Protein AF-A0A643FEX2-F1 (afdb_monomer_lite)

Organism: Ideonella dechloratans (NCBI:txid36863)

Foldseek 3Di:
DDPPDDPPDCPDADPQKDKAKFFFQDWDWDQDPVGIKIWTWGFGDAPDDPGGTDIDIEIEPDDFDDDGGDIGIFMWGKDWDKDKDWDADPPPRDIDIDIDIDIYTYGD

pLDDT: mean 89.22, std 15.1, range [36.19, 97.94]

Sequence (108 aa):
MSVQGQEP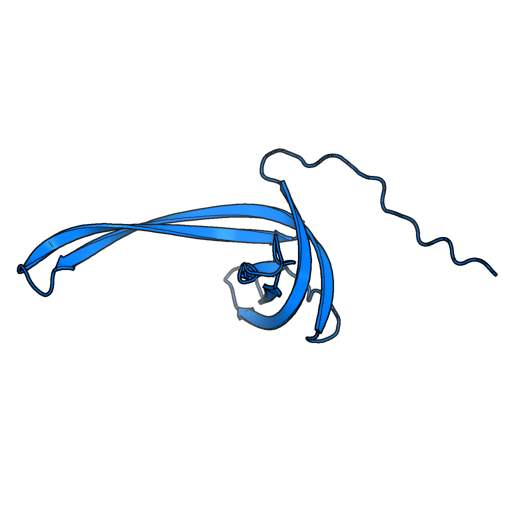AQAGLKLGQVLISGRLAGVRSISTRQGRKWLHKVQLPAPDEFTSPSVVEVRGDEKLGQQVGDVIRCKAQLGGYGRSFNFTDKETGERLRGEQITMTLDVI

Secondary structure (DSSP, 8-state):
-----------PPPTTEEEEEEEEEEEEEEEETTEEEEEEEEEPPPSSSSSPPPEEEEEESS--SSSTT-EEEEEEEEEEEEEEEEEE-TTT--EEEEEEEEEEEEE-

Structure (mmCIF, N/CA/C/O backbone):
data_AF-A0A643FEX2-F1
#
_entry.id   AF-A0A643FEX2-F1
#
loop_
_atom_site.group_PDB
_atom_site.id
_atom_site.type_symbol
_atom_site.label_atom_id
_atom_site.label_alt_id
_atom_site.label_comp_id
_atom_site.label_asym_id
_atom_site.label_entity_id
_atom_site.label_seq_id
_atom_site.pdbx_PDB_ins_code
_atom_site.Cartn_x
_atom_site.Cartn_y
_atom_site.Cartn_z
_atom_site.occupancy
_atom_site.B_iso_or_equiv
_atom_site.auth_seq_id
_atom_site.auth_comp_id
_atom_site.auth_asym_id
_atom_site.auth_atom_id
_atom_site.pdbx_PDB_model_num
ATOM 1 N N . MET A 1 1 ? 5.068 -25.527 -28.116 1.00 40.72 1 MET A N 1
ATOM 2 C CA . MET A 1 1 ? 6.077 -24.681 -27.446 1.00 40.72 1 MET A CA 1
ATOM 3 C C . MET A 1 1 ? 5.427 -24.098 -26.205 1.00 40.72 1 MET A C 1
ATOM 5 O O . MET A 1 1 ? 4.642 -23.169 -26.320 1.00 40.72 1 MET A O 1
ATOM 9 N N . SER A 1 2 ? 5.644 -24.732 -25.055 1.00 36.19 2 SER A N 1
ATOM 10 C CA . SER A 1 2 ? 4.981 -24.389 -23.794 1.00 36.19 2 SER A CA 1
ATOM 11 C C . SER A 1 2 ? 5.877 -23.436 -23.013 1.00 36.19 2 SER A C 1
ATOM 13 O O . SER A 1 2 ? 6.937 -23.837 -22.541 1.00 36.19 2 SER A O 1
ATOM 15 N N . VAL A 1 3 ? 5.479 -22.170 -22.911 1.00 44.69 3 VAL A N 1
ATOM 16 C CA . VAL A 1 3 ? 6.146 -21.192 -22.045 1.00 44.69 3 VAL A CA 1
ATOM 17 C C . VAL A 1 3 ? 5.785 -21.502 -20.594 1.00 44.69 3 VAL A C 1
ATOM 19 O O . VAL A 1 3 ? 4.698 -21.184 -20.120 1.00 44.69 3 VAL A O 1
ATOM 22 N N . GLN A 1 4 ? 6.698 -22.183 -19.905 1.00 36.47 4 GLN A N 1
ATOM 23 C CA . GLN A 1 4 ? 6.676 -22.342 -18.456 1.00 36.47 4 GLN A CA 1
ATOM 24 C C . GLN A 1 4 ? 6.986 -20.979 -17.826 1.00 36.47 4 GLN A C 1
ATOM 26 O O . GLN A 1 4 ? 8.144 -20.579 -17.723 1.00 36.47 4 GLN A O 1
ATOM 31 N N . GLY A 1 5 ? 5.944 -20.241 -17.443 1.00 45.59 5 GLY A N 1
ATOM 32 C CA . GLY A 1 5 ? 6.092 -19.108 -16.539 1.00 45.59 5 GLY A CA 1
ATOM 33 C C . GLY A 1 5 ? 6.499 -19.646 -15.174 1.00 45.59 5 GLY 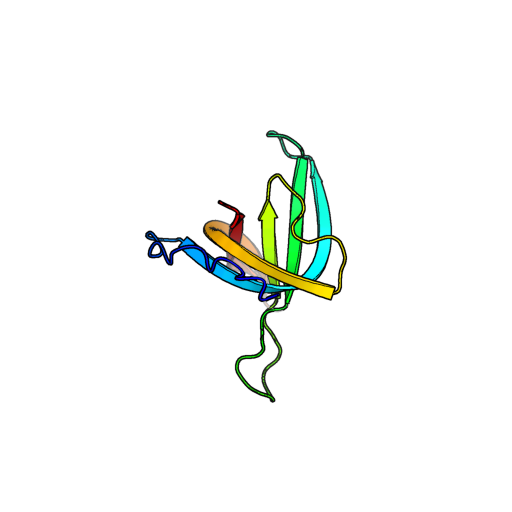A C 1
ATOM 34 O O . GLY A 1 5 ? 5.713 -20.335 -14.531 1.00 45.59 5 GLY A O 1
ATOM 35 N N . GLN A 1 6 ? 7.737 -19.384 -14.760 1.00 37.62 6 GLN A N 1
ATOM 36 C CA . GLN A 1 6 ? 8.207 -19.689 -13.414 1.00 37.62 6 GLN A CA 1
ATOM 37 C C . GLN A 1 6 ? 7.298 -18.986 -12.398 1.00 37.62 6 GLN A C 1
ATOM 39 O O . GLN A 1 6 ? 7.345 -17.765 -12.256 1.00 37.62 6 GLN A O 1
ATOM 44 N N . GLU A 1 7 ? 6.477 -19.749 -11.676 1.00 44.53 7 GLU A N 1
ATOM 45 C CA . GLU A 1 7 ? 5.918 -19.280 -10.413 1.00 44.53 7 GLU A CA 1
ATOM 46 C C . GLU A 1 7 ? 7.094 -19.050 -9.456 1.00 44.53 7 GLU A C 1
ATOM 48 O O . GLU A 1 7 ? 7.843 -19.993 -9.179 1.00 44.53 7 GLU A O 1
ATOM 53 N N . PRO A 1 8 ? 7.325 -17.817 -8.968 1.00 47.66 8 PRO A N 1
ATOM 54 C CA . PRO A 1 8 ? 8.384 -17.595 -8.004 1.00 47.66 8 PRO A CA 1
ATOM 55 C C . PRO A 1 8 ? 8.063 -18.424 -6.761 1.00 47.66 8 PRO A C 1
ATOM 57 O O . PRO A 1 8 ? 6.963 -18.328 -6.211 1.00 47.66 8 PRO A O 1
ATOM 60 N N . ALA A 1 9 ? 9.031 -19.248 -6.347 1.00 48.25 9 ALA A N 1
ATOM 61 C CA . ALA A 1 9 ? 8.964 -20.065 -5.146 1.00 48.25 9 ALA A CA 1
ATOM 62 C C . ALA A 1 9 ? 8.365 -19.244 -4.000 1.00 48.25 9 ALA A C 1
ATOM 64 O O . ALA A 1 9 ? 8.820 -18.134 -3.708 1.00 48.25 9 ALA A O 1
ATOM 65 N N . GLN A 1 10 ? 7.309 -19.779 -3.390 1.00 56.56 10 GLN A N 1
ATOM 66 C CA . GLN A 1 10 ? 6.497 -19.105 -2.386 1.00 56.56 10 GLN A CA 1
ATOM 67 C C . GLN A 1 10 ? 7.280 -19.014 -1.067 1.00 56.56 10 GLN A C 1
ATOM 69 O O . GLN A 1 10 ? 6.976 -19.678 -0.083 1.00 56.56 10 GLN A O 1
ATOM 74 N N . ALA A 1 11 ? 8.342 -18.205 -1.048 1.00 64.94 11 ALA A N 1
ATOM 75 C CA . ALA A 1 11 ? 9.033 -17.835 0.171 1.00 64.94 11 ALA A CA 1
ATOM 76 C C . ALA A 1 11 ? 7.995 -17.175 1.078 1.00 64.94 11 ALA A C 1
ATOM 78 O O . ALA A 1 11 ? 7.440 -16.122 0.720 1.00 64.94 11 ALA A O 1
ATOM 79 N N . GLY A 1 12 ? 7.714 -17.837 2.205 1.00 82.38 12 GLY A N 1
ATOM 80 C CA . GLY A 1 12 ? 6.720 -17.411 3.181 1.00 82.38 12 GLY A CA 1
ATOM 81 C C . GLY A 1 12 ? 6.855 -15.926 3.517 1.00 82.38 12 GLY A C 1
ATOM 82 O O . GLY A 1 12 ? 7.942 -15.342 3.450 1.00 82.38 12 GLY A O 1
ATOM 83 N N . LEU A 1 13 ? 5.729 -15.289 3.823 1.00 90.19 13 LEU A N 1
ATOM 84 C CA . LEU A 1 13 ? 5.726 -13.892 4.246 1.00 90.19 13 LEU A CA 1
ATOM 85 C C . LEU A 1 13 ? 6.445 -13.779 5.594 1.00 90.19 13 LEU A C 1
ATOM 87 O O . LEU A 1 13 ? 6.146 -14.528 6.524 1.00 90.19 13 LEU A O 1
ATOM 91 N N . LYS A 1 14 ? 7.399 -12.848 5.703 1.00 93.94 14 LYS A N 1
ATOM 92 C CA . LYS A 1 14 ? 7.957 -12.474 7.009 1.00 93.94 14 LYS A CA 1
ATOM 93 C C . LYS A 1 14 ? 6.944 -11.617 7.772 1.00 93.94 14 LYS A C 1
ATOM 95 O O . LYS A 1 14 ? 5.990 -11.099 7.191 1.00 93.94 14 LYS A O 1
ATOM 100 N N . LEU A 1 15 ? 7.165 -11.440 9.073 1.00 93.94 15 LEU A N 1
ATOM 101 C CA . LEU A 1 15 ? 6.320 -10.582 9.905 1.00 93.94 15 LEU A CA 1
ATOM 102 C C . LEU A 1 15 ? 6.197 -9.175 9.305 1.00 93.94 15 LEU A C 1
ATOM 104 O O . LEU A 1 15 ? 7.186 -8.565 8.901 1.00 93.94 15 LEU A O 1
ATOM 108 N N . GLY A 1 16 ? 4.961 -8.682 9.233 1.00 94.44 16 GLY A N 1
ATOM 109 C CA . GLY A 1 16 ? 4.643 -7.387 8.636 1.00 94.44 16 GLY A CA 1
ATOM 110 C C . GLY A 1 16 ? 4.751 -7.338 7.108 1.00 94.44 16 GLY A C 1
ATOM 111 O O . GLY A 1 16 ? 4.534 -6.274 6.544 1.00 94.44 16 GLY A O 1
ATOM 112 N N . GLN A 1 17 ? 5.058 -8.437 6.415 1.00 96.19 17 GLN A N 1
ATOM 113 C CA . GLN A 1 17 ? 4.998 -8.476 4.953 1.00 96.19 17 GLN A CA 1
ATOM 114 C C . GLN A 1 17 ? 3.605 -8.864 4.473 1.00 96.19 17 GLN A C 1
ATOM 116 O O . GLN A 1 17 ? 2.938 -9.718 5.054 1.00 96.19 17 GLN A O 1
ATOM 121 N N . VAL A 1 18 ? 3.199 -8.271 3.357 1.00 95.38 18 VAL A N 1
ATOM 122 C CA . VAL A 1 18 ? 1.936 -8.555 2.683 1.00 95.38 18 VAL A CA 1
ATOM 123 C C . VAL A 1 18 ? 2.183 -8.862 1.213 1.00 95.38 18 VAL A C 1
ATOM 125 O O . VAL A 1 18 ? 3.142 -8.380 0.607 1.00 95.38 18 VAL A O 1
ATOM 128 N N . LEU A 1 19 ? 1.307 -9.676 0.632 1.00 95.38 19 LEU A N 1
ATOM 129 C CA . LEU A 1 19 ? 1.245 -9.891 -0.806 1.00 95.38 19 LEU A CA 1
ATOM 130 C C . LEU A 1 19 ? 0.033 -9.139 -1.346 1.00 95.38 19 LEU A C 1
ATOM 132 O O . LEU A 1 19 ? -1.092 -9.396 -0.925 1.00 95.38 19 LEU A O 1
ATOM 136 N N . ILE A 1 20 ? 0.271 -8.230 -2.283 1.00 94.81 20 ILE A N 1
ATOM 137 C CA . ILE A 1 20 ? -0.772 -7.438 -2.925 1.00 94.81 20 ILE A CA 1
ATOM 138 C C . ILE A 1 20 ? -0.907 -7.898 -4.368 1.00 94.81 20 ILE A C 1
ATOM 140 O O . ILE A 1 20 ? 0.091 -8.076 -5.066 1.00 94.81 20 ILE A O 1
ATOM 144 N N . SER A 1 21 ? -2.147 -8.075 -4.812 1.00 96.00 21 SER A N 1
ATOM 145 C CA . SER A 1 21 ? -2.488 -8.288 -6.213 1.00 96.00 21 SER A CA 1
ATOM 146 C C . SER A 1 21 ? -3.705 -7.442 -6.544 1.00 96.00 21 SER A C 1
ATOM 148 O O . SER A 1 21 ? -4.701 -7.498 -5.826 1.00 96.00 21 SER A O 1
ATOM 150 N N . GLY A 1 22 ? -3.638 -6.652 -7.608 1.00 97.00 22 GLY A N 1
ATOM 151 C CA . GLY A 1 22 ? -4.731 -5.756 -7.962 1.00 97.00 22 GLY A CA 1
ATOM 152 C C . GLY A 1 22 ? -4.496 -5.003 -9.259 1.00 97.00 22 GLY A C 1
ATOM 153 O O . GLY A 1 22 ? -3.424 -5.078 -9.860 1.00 97.00 22 GLY A O 1
ATOM 154 N N . ARG A 1 23 ? -5.523 -4.276 -9.694 1.00 97.94 23 ARG A N 1
ATOM 155 C CA . ARG A 1 23 ? -5.475 -3.455 -10.902 1.00 97.94 23 ARG A CA 1
ATOM 156 C C . ARG A 1 23 ? -4.894 -2.085 -10.578 1.00 97.94 23 ARG A C 1
ATOM 158 O O . ARG A 1 23 ? -5.347 -1.405 -9.657 1.00 97.94 23 ARG A O 1
ATOM 165 N N . LEU A 1 24 ? -3.922 -1.653 -11.368 1.00 97.69 24 LEU A N 1
ATOM 166 C CA . LEU A 1 24 ? -3.328 -0.333 -11.258 1.00 97.69 24 LEU A CA 1
ATOM 167 C C . LEU A 1 24 ? -4.325 0.731 -11.733 1.00 97.69 24 LEU A C 1
ATOM 169 O O . LEU A 1 24 ? -4.654 0.795 -12.912 1.00 97.69 24 LEU A O 1
ATOM 173 N N . ALA A 1 25 ? -4.814 1.564 -10.820 1.00 97.44 25 ALA A N 1
ATOM 174 C CA . ALA A 1 25 ? -5.788 2.622 -11.091 1.00 97.44 25 ALA A CA 1
ATOM 175 C C . ALA A 1 25 ? -5.131 3.991 -11.337 1.00 97.44 25 ALA A C 1
ATOM 177 O O . ALA A 1 25 ? -5.752 4.893 -11.891 1.00 97.44 25 ALA A O 1
ATOM 178 N N . GLY A 1 26 ? -3.878 4.169 -10.917 1.00 97.19 26 GLY A N 1
ATOM 179 C CA . GLY A 1 26 ? -3.145 5.410 -11.130 1.00 97.19 26 GLY A CA 1
ATOM 180 C C . GLY A 1 26 ? -1.703 5.313 -10.664 1.00 97.19 26 GLY A C 1
ATOM 181 O O . GLY A 1 26 ? -1.380 4.545 -9.760 1.00 97.19 26 GLY A O 1
ATOM 182 N N . VAL A 1 27 ? -0.841 6.118 -11.277 1.00 97.06 27 VAL A N 1
ATOM 183 C CA . VAL A 1 27 ? 0.572 6.219 -10.913 1.00 97.06 27 VAL A CA 1
ATOM 184 C C . VAL A 1 27 ? 0.957 7.682 -10.843 1.00 97.06 27 VAL A C 1
ATOM 186 O O . VAL A 1 27 ? 0.695 8.442 -11.773 1.00 97.06 27 VAL A O 1
ATOM 189 N N . ARG A 1 28 ? 1.627 8.068 -9.761 1.00 96.31 28 ARG A N 1
ATOM 190 C CA . ARG A 1 28 ? 2.279 9.373 -9.640 1.00 96.31 28 ARG A CA 1
ATOM 191 C C . ARG A 1 28 ? 3.657 9.207 -9.027 1.00 96.31 28 ARG A C 1
ATOM 193 O O . ARG A 1 28 ? 3.930 8.207 -8.374 1.00 96.31 28 ARG A O 1
ATOM 200 N N . SER A 1 29 ? 4.516 10.201 -9.196 1.00 95.50 29 SER A N 1
ATOM 201 C CA . SER A 1 29 ? 5.795 10.240 -8.494 1.00 95.50 29 SER A CA 1
ATOM 202 C C . SER A 1 29 ? 5.880 11.444 -7.580 1.00 95.50 29 SER A C 1
ATOM 204 O O . SER A 1 29 ? 5.431 12.527 -7.953 1.00 95.50 29 SER A O 1
ATOM 206 N N . ILE A 1 30 ? 6.516 11.262 -6.431 1.00 95.06 30 ILE A N 1
ATOM 207 C CA . ILE A 1 30 ? 6.827 12.328 -5.484 1.00 95.06 30 ILE A CA 1
ATOM 208 C C . ILE A 1 30 ? 8.340 12.440 -5.312 1.00 95.06 30 ILE A C 1
ATOM 210 O O . ILE A 1 30 ? 9.060 11.443 -5.383 1.00 95.06 30 ILE A O 1
ATOM 214 N N . SER A 1 31 ? 8.825 13.661 -5.092 1.00 94.50 31 SER A N 1
ATOM 215 C CA . SER A 1 31 ? 10.206 13.885 -4.668 1.00 94.50 31 SER A CA 1
ATOM 216 C C . SER A 1 31 ? 10.270 13.794 -3.148 1.00 94.50 31 SER A C 1
ATOM 218 O O . SER A 1 31 ? 9.504 14.460 -2.451 1.00 94.50 31 SER A O 1
ATOM 220 N N . THR A 1 32 ? 11.152 12.946 -2.632 1.00 90.06 32 THR A N 1
ATOM 221 C CA . THR A 1 32 ? 11.404 12.779 -1.199 1.00 90.06 32 THR A CA 1
ATOM 222 C C . THR A 1 32 ? 12.849 13.153 -0.887 1.00 90.06 32 THR A C 1
ATOM 224 O O . THR A 1 32 ? 13.686 13.246 -1.784 1.00 90.06 32 THR A O 1
ATOM 227 N N . ARG A 1 33 ? 13.185 13.299 0.400 1.00 88.75 33 ARG A N 1
ATOM 228 C CA . ARG A 1 33 ? 14.574 13.528 0.833 1.00 88.75 33 ARG A CA 1
ATOM 229 C C . ARG A 1 33 ? 15.539 12.423 0.371 1.00 88.75 33 ARG A C 1
ATOM 231 O O . ARG A 1 33 ? 16.727 12.681 0.239 1.00 88.75 33 ARG A O 1
ATOM 238 N N . GLN A 1 34 ? 15.034 11.212 0.142 1.00 87.12 34 GLN A N 1
ATOM 239 C CA . GLN A 1 34 ? 15.811 10.041 -0.277 1.00 87.12 34 GLN A CA 1
ATOM 240 C C . GLN A 1 34 ? 15.775 9.810 -1.798 1.00 87.12 34 GLN A C 1
ATOM 242 O O . GLN A 1 34 ? 16.296 8.808 -2.271 1.00 87.12 34 GLN A O 1
ATOM 247 N N . GLY A 1 35 ? 15.168 10.720 -2.567 1.00 91.19 35 GLY A N 1
ATOM 248 C CA . GLY A 1 35 ? 15.012 10.597 -4.016 1.00 91.19 35 GLY A CA 1
ATOM 249 C C . GLY A 1 35 ? 13.553 10.491 -4.458 1.00 91.19 35 GLY A C 1
ATOM 250 O O . GLY A 1 35 ? 12.617 10.754 -3.695 1.00 91.19 35 GLY A O 1
ATOM 251 N N . ARG A 1 36 ? 13.350 10.141 -5.728 1.00 94.56 36 ARG A N 1
ATOM 252 C CA . ARG A 1 36 ? 12.020 9.996 -6.325 1.00 94.56 36 ARG A CA 1
ATOM 253 C C . ARG A 1 36 ? 11.381 8.690 -5.857 1.00 94.56 36 ARG A C 1
ATOM 255 O O . ARG A 1 36 ? 11.988 7.639 -5.993 1.00 94.56 36 ARG A O 1
ATOM 262 N N . LYS A 1 37 ? 10.140 8.754 -5.376 1.00 95.25 37 LYS A N 1
ATOM 263 C CA . LYS A 1 37 ? 9.318 7.572 -5.083 1.00 95.25 37 LYS A CA 1
ATOM 264 C C . LYS A 1 37 ? 8.109 7.537 -6.004 1.00 95.25 37 LYS A C 1
ATOM 266 O O . LYS A 1 37 ? 7.491 8.573 -6.268 1.00 95.25 37 LYS A O 1
ATOM 271 N N . TRP A 1 38 ? 7.762 6.350 -6.474 1.00 96.69 38 TRP A N 1
ATOM 272 C CA . TRP A 1 38 ? 6.547 6.087 -7.232 1.00 96.69 38 TRP A CA 1
ATOM 273 C C . TRP A 1 38 ? 5.438 5.635 -6.293 1.00 96.69 38 TRP A C 1
ATOM 275 O O . TRP A 1 38 ? 5.650 4.789 -5.429 1.00 96.69 38 TRP A O 1
ATOM 285 N N . LEU A 1 39 ? 4.256 6.214 -6.468 1.00 96.81 39 LEU A N 1
ATOM 286 C CA . LEU A 1 39 ? 3.046 5.910 -5.722 1.00 96.81 39 LEU A CA 1
ATOM 287 C C . LEU A 1 39 ? 2.022 5.326 -6.689 1.00 96.81 39 LEU A C 1
ATOM 289 O O . LEU A 1 39 ? 1.650 5.962 -7.681 1.00 96.81 39 LEU A O 1
ATOM 293 N N . HIS A 1 40 ? 1.573 4.121 -6.377 1.00 97.75 40 HIS A N 1
ATOM 294 C CA . HIS A 1 40 ? 0.686 3.319 -7.201 1.00 97.75 40 HIS A CA 1
ATOM 295 C C . HIS A 1 40 ? -0.646 3.198 -6.480 1.00 97.75 40 HIS A C 1
ATOM 297 O O . HIS A 1 40 ? -0.720 2.604 -5.408 1.00 97.7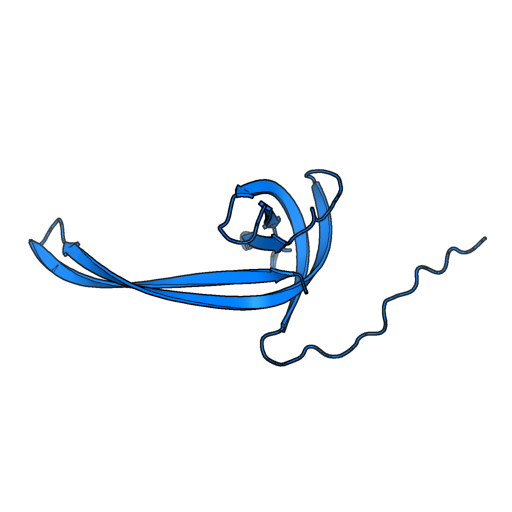5 40 HIS A O 1
ATOM 303 N N . LYS A 1 41 ? -1.706 3.754 -7.061 1.00 97.62 41 LYS A N 1
ATOM 304 C CA . LYS A 1 41 ? -3.070 3.526 -6.592 1.00 97.62 41 LYS A CA 1
ATOM 305 C C . LYS A 1 41 ? -3.520 2.179 -7.144 1.00 97.62 41 LYS A C 1
ATOM 307 O O . LYS A 1 41 ? -3.653 2.039 -8.358 1.00 97.62 41 LYS A O 1
ATOM 312 N N . VAL A 1 42 ? -3.733 1.201 -6.274 1.00 97.75 42 VAL A N 1
ATOM 313 C CA . VAL A 1 42 ? -4.061 -0.178 -6.650 1.00 97.75 42 VAL A CA 1
ATOM 314 C C 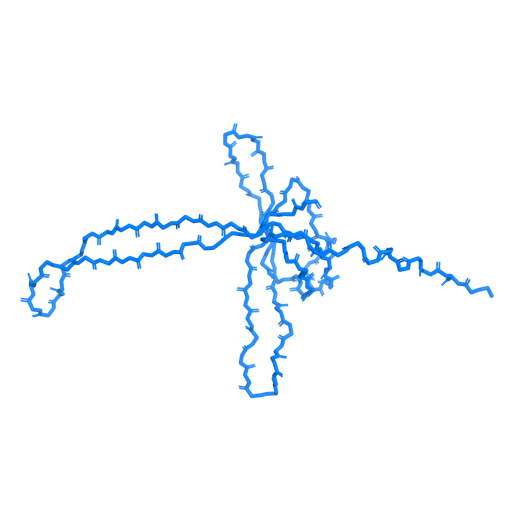. VAL A 1 42 ? -5.452 -0.506 -6.139 1.00 97.75 42 VAL A C 1
ATOM 316 O O . VAL A 1 42 ? -5.715 -0.423 -4.942 1.00 97.75 42 VAL A O 1
ATOM 319 N N . GLN A 1 43 ? -6.339 -0.876 -7.053 1.00 97.69 43 GLN A N 1
ATOM 320 C CA . GLN A 1 43 ? -7.657 -1.394 -6.728 1.00 97.69 43 GLN A CA 1
ATOM 321 C C . GLN A 1 43 ? -7.554 -2.905 -6.529 1.00 97.69 43 GLN A C 1
ATOM 323 O O . GLN A 1 43 ? -7.140 -3.636 -7.434 1.00 97.69 43 GLN A O 1
ATOM 328 N N . LEU A 1 44 ? -7.899 -3.361 -5.332 1.00 96.94 44 LEU A N 1
ATOM 329 C CA . LEU A 1 44 ? -7.894 -4.774 -4.979 1.00 96.94 44 LEU A CA 1
ATOM 330 C C . LEU A 1 44 ? -9.161 -5.460 -5.514 1.00 96.94 44 LEU A C 1
ATOM 332 O O . LEU A 1 44 ? -10.158 -4.781 -5.777 1.00 96.94 44 LEU A O 1
ATOM 336 N N . PRO A 1 45 ? -9.149 -6.793 -5.676 1.00 94.69 45 PRO A N 1
ATOM 337 C CA . PRO A 1 45 ? -10.372 -7.549 -5.901 1.00 94.69 45 PRO A CA 1
ATOM 338 C C . PRO A 1 45 ? -11.398 -7.244 -4.807 1.00 94.69 45 PRO A C 1
ATOM 340 O O . PRO A 1 45 ? -11.045 -7.128 -3.631 1.00 94.69 45 PRO A O 1
ATOM 343 N N . ALA A 1 46 ? -12.661 -7.101 -5.200 1.00 94.38 46 ALA A N 1
ATOM 344 C CA . ALA A 1 46 ? -13.744 -7.053 -4.234 1.00 94.38 46 ALA A CA 1
ATOM 345 C C . ALA A 1 46 ? -13.846 -8.415 -3.518 1.00 94.38 46 ALA A C 1
ATOM 347 O O . ALA A 1 46 ? -13.586 -9.446 -4.146 1.00 94.38 46 ALA A O 1
ATOM 348 N N . PRO A 1 47 ? -14.186 -8.438 -2.219 1.00 91.44 47 PRO A N 1
ATOM 349 C CA . PRO A 1 47 ? -14.362 -9.693 -1.491 1.00 91.44 47 PRO A CA 1
ATOM 350 C C . PRO A 1 47 ? -15.603 -10.471 -1.963 1.00 91.44 47 PRO A C 1
ATOM 352 O O . PRO A 1 47 ? -15.622 -11.695 -1.871 1.00 91.44 47 PRO A O 1
ATOM 355 N N . ASP A 1 48 ? -16.601 -9.765 -2.497 1.00 93.62 48 ASP A N 1
ATOM 356 C CA . ASP A 1 48 ? -17.849 -10.288 -3.053 1.00 93.62 48 ASP A CA 1
ATOM 357 C C . ASP A 1 48 ? -18.423 -9.295 -4.088 1.00 93.62 48 ASP A C 1
ATOM 359 O O . ASP A 1 48 ? -17.837 -8.242 -4.347 1.00 93.62 48 ASP A O 1
ATOM 363 N N . GLU A 1 49 ? -19.554 -9.636 -4.706 1.00 92.69 49 GLU A N 1
ATOM 364 C CA . GLU A 1 49 ? -20.180 -8.851 -5.781 1.00 92.69 49 GLU A CA 1
ATOM 365 C C . GLU A 1 49 ? -20.901 -7.568 -5.323 1.00 92.69 49 GLU A C 1
ATOM 367 O O . GLU A 1 49 ? -21.169 -6.690 -6.144 1.00 92.69 49 GLU A O 1
ATOM 372 N N . PHE A 1 50 ? -21.192 -7.430 -4.028 1.00 94.62 50 PHE A N 1
ATOM 373 C CA . PHE A 1 50 ? -21.922 -6.296 -3.453 1.00 94.62 50 PHE A CA 1
ATOM 374 C C . PHE A 1 50 ? -21.005 -5.320 -2.706 1.00 94.62 50 PHE A C 1
ATOM 376 O O . PHE A 1 50 ? -21.392 -4.181 -2.432 1.00 94.62 50 PHE A O 1
ATOM 383 N N . THR A 1 51 ? -19.778 -5.734 -2.393 1.00 94.62 51 THR A N 1
ATOM 384 C CA . THR A 1 51 ? -18.807 -4.923 -1.662 1.00 94.62 51 THR A CA 1
ATOM 385 C C . THR A 1 51 ? -17.931 -4.102 -2.606 1.00 94.62 51 THR A C 1
ATOM 387 O O . THR A 1 51 ? -17.337 -4.601 -3.561 1.00 94.62 51 THR A O 1
ATOM 390 N N . SER A 1 52 ? -17.783 -2.809 -2.298 1.00 94.69 52 SER A N 1
ATOM 391 C CA . SER A 1 52 ? -16.850 -1.943 -3.023 1.00 94.69 52 SER A CA 1
ATOM 392 C C . SER A 1 52 ? -15.402 -2.426 -2.855 1.00 94.69 52 SER A C 1
ATOM 394 O O . SER A 1 52 ? -14.972 -2.709 -1.734 1.00 94.69 52 SER A O 1
ATOM 396 N N . PRO A 1 53 ? -14.610 -2.478 -3.937 1.00 95.25 53 PRO A N 1
ATOM 397 C CA . PRO A 1 53 ? -13.222 -2.901 -3.861 1.00 95.25 53 PRO A CA 1
ATOM 398 C C . PRO A 1 53 ? -12.394 -1.925 -3.023 1.00 95.25 53 PRO A C 1
ATOM 400 O O . PRO A 1 53 ? -12.513 -0.704 -3.142 1.00 95.25 53 PRO A O 1
ATOM 403 N N . SER A 1 54 ? -11.503 -2.477 -2.202 1.00 95.50 54 SER A N 1
ATOM 404 C CA . SER A 1 54 ? -10.541 -1.675 -1.447 1.00 95.50 54 SER A CA 1
ATOM 405 C C . SER A 1 54 ? -9.497 -1.057 -2.375 1.00 95.50 54 SER A C 1
ATOM 407 O O . SER A 1 54 ? -9.093 -1.657 -3.374 1.00 95.50 54 SER A O 1
ATOM 409 N N . VAL A 1 55 ? -9.021 0.136 -2.022 1.00 95.88 55 VAL A N 1
ATOM 410 C CA . VAL A 1 55 ? -7.948 0.822 -2.746 1.00 95.88 55 VAL A CA 1
ATOM 411 C C . VAL A 1 55 ? -6.792 1.093 -1.802 1.00 95.88 55 VAL A C 1
ATOM 413 O O . VAL A 1 55 ? -6.983 1.662 -0.730 1.00 95.88 55 VAL A O 1
ATOM 416 N N . VAL A 1 56 ? -5.588 0.723 -2.226 1.00 96.06 56 VAL A N 1
ATOM 417 C CA . VAL A 1 56 ? -4.356 0.933 -1.461 1.00 96.06 56 VAL A CA 1
ATOM 418 C C . VAL A 1 56 ? -3.345 1.743 -2.2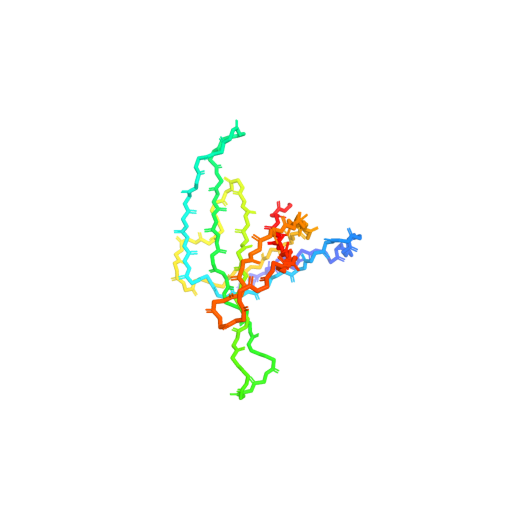68 1.00 96.06 56 VAL A C 1
ATOM 420 O O . VAL A 1 56 ? -3.342 1.702 -3.499 1.00 96.06 56 VAL A O 1
ATOM 423 N N . GLU A 1 57 ? -2.484 2.491 -1.578 1.00 96.56 57 GLU A N 1
ATOM 424 C CA . GLU A 1 57 ? -1.316 3.135 -2.186 1.00 96.56 57 GLU A CA 1
ATOM 425 C C . GLU A 1 57 ? -0.080 2.262 -1.932 1.00 96.56 57 GLU A C 1
ATOM 427 O O . GLU A 1 57 ? 0.269 1.992 -0.783 1.00 96.56 57 GLU A O 1
ATOM 432 N N . VAL A 1 58 ? 0.573 1.812 -3.005 1.00 97.31 58 VAL A N 1
ATOM 433 C CA . VAL A 1 58 ? 1.821 1.040 -2.955 1.00 97.31 58 VAL A CA 1
ATOM 434 C C . VAL A 1 58 ? 2.977 1.924 -3.407 1.00 97.31 58 VAL A C 1
ATOM 436 O O . VAL A 1 58 ? 2.927 2.538 -4.476 1.00 97.31 58 VAL A O 1
ATOM 439 N N . ARG A 1 59 ? 4.031 1.990 -2.601 1.00 96.50 59 ARG A N 1
ATOM 440 C CA . ARG A 1 59 ? 5.196 2.849 -2.811 1.00 96.50 59 ARG A CA 1
ATOM 441 C C . ARG A 1 59 ? 6.384 2.025 -3.272 1.00 96.50 59 ARG A C 1
ATOM 443 O O . ARG A 1 59 ? 6.640 0.962 -2.721 1.00 96.50 59 ARG A O 1
ATOM 450 N N . GLY A 1 60 ? 7.129 2.528 -4.245 1.00 95.50 60 GLY A N 1
ATOM 451 C CA . GLY A 1 60 ? 8.333 1.868 -4.740 1.00 95.50 60 GLY A CA 1
ATOM 452 C C . GLY A 1 60 ? 9.366 2.860 -5.253 1.00 95.50 60 GLY A C 1
ATOM 453 O O . GLY A 1 60 ? 9.050 4.019 -5.532 1.00 95.50 60 GLY A O 1
ATOM 454 N N . ASP A 1 61 ? 10.607 2.399 -5.369 1.00 95.19 61 ASP A N 1
ATOM 455 C CA . ASP A 1 61 ? 11.677 3.121 -6.072 1.00 95.19 61 ASP A CA 1
ATOM 456 C C . ASP A 1 61 ? 11.514 3.049 -7.594 1.00 95.19 61 ASP A C 1
ATOM 458 O O . ASP A 1 61 ? 11.907 3.962 -8.320 1.00 95.19 61 ASP A O 1
ATOM 462 N N . GLU A 1 62 ? 10.825 2.013 -8.068 1.00 94.38 62 GLU A N 1
ATOM 463 C CA . GLU A 1 62 ? 10.505 1.790 -9.471 1.00 94.38 62 GLU A CA 1
ATOM 464 C C . GLU A 1 62 ? 8.995 1.837 -9.715 1.00 94.38 62 GLU A C 1
ATOM 466 O O . GLU A 1 62 ? 8.175 1.695 -8.801 1.00 94.38 62 GLU A O 1
ATOM 471 N N . LYS A 1 63 ? 8.626 2.059 -10.979 1.00 95.00 63 LYS A N 1
ATOM 472 C CA . LYS A 1 63 ? 7.233 2.038 -11.411 1.00 95.00 63 LYS A CA 1
ATOM 473 C C . LYS A 1 63 ? 6.754 0.588 -11.530 1.00 95.00 63 LYS A C 1
ATOM 475 O O . LYS A 1 63 ? 7.341 -0.200 -12.264 1.00 95.00 63 LYS A O 1
ATOM 480 N N . LEU A 1 64 ? 5.656 0.261 -10.857 1.00 93.88 64 LEU A N 1
ATOM 481 C CA . LEU A 1 64 ? 4.949 -1.008 -10.990 1.00 93.88 64 LEU A CA 1
ATOM 482 C C . LEU A 1 64 ? 3.992 -0.944 -12.181 1.00 93.88 64 LEU A C 1
ATOM 484 O O . LEU A 1 64 ? 3.156 -0.040 -12.261 1.00 93.88 64 LEU A O 1
ATOM 488 N N . GLY A 1 65 ? 4.089 -1.932 -13.070 1.00 92.81 65 GLY A N 1
ATOM 489 C CA . GLY A 1 65 ? 3.294 -1.992 -14.296 1.00 92.81 65 GLY A CA 1
ATOM 490 C C . GLY A 1 65 ? 3.729 -0.968 -15.349 1.00 92.81 65 GLY A C 1
ATOM 491 O O . GLY A 1 65 ? 4.448 -0.001 -15.079 1.00 92.81 65 GLY A O 1
ATOM 492 N N . GLN A 1 66 ? 3.289 -1.179 -16.584 1.00 89.75 66 GLN A N 1
ATOM 493 C CA . GLN A 1 66 ? 3.606 -0.289 -17.697 1.00 89.75 66 GLN A CA 1
ATOM 494 C C . GLN A 1 66 ? 2.571 0.835 -17.799 1.00 89.75 66 GLN A C 1
ATOM 496 O O . GLN A 1 66 ? 2.941 2.010 -17.931 1.00 89.75 66 GLN A O 1
ATOM 501 N N . GLN A 1 67 ? 1.288 0.502 -17.639 1.00 93.69 67 GLN A N 1
ATOM 502 C CA . GLN A 1 67 ? 0.159 1.411 -17.829 1.00 93.69 67 GLN A CA 1
ATOM 503 C C . GLN A 1 67 ? -0.969 1.202 -16.804 1.00 93.69 67 GLN A C 1
ATOM 505 O O . GLN A 1 67 ? -1.067 0.180 -16.128 1.00 93.69 67 GLN A O 1
ATOM 510 N N . VAL A 1 68 ? -1.838 2.207 -16.674 1.00 95.62 68 VAL A N 1
ATOM 511 C CA . VAL A 1 68 ? -3.069 2.093 -15.876 1.00 95.62 68 VAL A CA 1
ATOM 512 C C . VAL A 1 68 ? -3.954 1.003 -16.484 1.00 95.62 68 VAL A C 1
ATOM 514 O O . VAL A 1 68 ? -4.109 0.935 -17.699 1.00 95.62 68 VAL A O 1
ATOM 517 N N . GLY A 1 69 ? -4.533 0.157 -15.636 1.00 96.00 69 GLY A N 1
ATOM 518 C CA . GLY A 1 69 ? -5.299 -1.025 -16.031 1.00 96.00 69 GLY A CA 1
ATOM 519 C C . GLY A 1 69 ? -4.527 -2.337 -15.890 1.00 96.00 69 GLY A C 1
ATOM 520 O O . GLY A 1 69 ? -5.170 -3.384 -15.764 1.00 96.00 69 GLY A O 1
ATOM 521 N N . ASP A 1 70 ? -3.192 -2.285 -15.826 1.00 96.44 70 ASP A N 1
ATOM 522 C CA . ASP A 1 70 ? -2.356 -3.468 -15.619 1.00 96.44 70 ASP A CA 1
ATOM 523 C C . ASP A 1 70 ? -2.672 -4.138 -14.278 1.00 96.44 70 ASP A C 1
ATOM 525 O O . ASP A 1 70 ? -2.911 -3.476 -13.263 1.00 96.44 70 ASP A O 1
ATOM 529 N N . VAL A 1 71 ? -2.650 -5.470 -14.266 1.00 96.25 71 VAL A N 1
ATOM 530 C CA . VAL A 1 71 ? -2.693 -6.243 -13.024 1.00 96.25 71 VAL A CA 1
ATOM 531 C C . VAL A 1 71 ? -1.271 -6.362 -12.503 1.00 96.25 71 VAL A C 1
ATOM 533 O O . VAL A 1 71 ? -0.401 -6.910 -13.176 1.00 96.25 71 VAL A O 1
ATOM 536 N N . ILE A 1 72 ? -1.041 -5.858 -11.296 1.00 95.94 72 ILE A N 1
ATOM 537 C CA . ILE A 1 72 ? 0.246 -5.969 -10.618 1.00 95.94 72 ILE A CA 1
ATOM 538 C C . ILE A 1 72 ? 0.145 -6.970 -9.474 1.00 95.94 72 ILE A C 1
ATOM 540 O O . ILE A 1 72 ? -0.898 -7.089 -8.829 1.00 95.94 72 ILE A O 1
ATOM 544 N N . ARG A 1 73 ? 1.253 -7.660 -9.200 1.00 95.75 73 ARG A N 1
ATOM 545 C CA . ARG A 1 73 ? 1.423 -8.521 -8.031 1.00 95.75 73 ARG A CA 1
ATOM 546 C C . ARG A 1 73 ? 2.776 -8.223 -7.405 1.00 95.75 73 ARG A C 1
ATOM 548 O O . ARG A 1 73 ? 3.797 -8.382 -8.067 1.00 95.75 73 ARG A O 1
ATOM 555 N N . CYS A 1 74 ? 2.793 -7.790 -6.152 1.00 94.56 74 CYS A N 1
ATOM 556 C CA . CYS A 1 74 ? 4.028 -7.433 -5.460 1.00 94.56 74 CYS A CA 1
ATOM 557 C C . CYS A 1 74 ? 3.987 -7.836 -3.988 1.00 94.56 74 CYS A C 1
ATOM 559 O O . CYS A 1 74 ? 2.932 -7.843 -3.348 1.00 94.56 74 CYS A O 1
ATOM 561 N N . LYS A 1 75 ? 5.163 -8.146 -3.443 1.00 95.88 75 LYS A N 1
ATOM 562 C CA . LYS A 1 75 ? 5.367 -8.258 -2.002 1.00 95.88 75 LYS A CA 1
ATOM 563 C C . LYS A 1 75 ? 5.703 -6.866 -1.466 1.00 95.88 75 LYS A C 1
ATOM 565 O O . LYS A 1 75 ? 6.439 -6.123 -2.109 1.00 95.88 75 LYS A O 1
ATOM 570 N N . ALA A 1 76 ? 5.138 -6.509 -0.323 1.00 96.44 76 ALA A N 1
ATOM 571 C CA . ALA A 1 76 ? 5.375 -5.219 0.305 1.00 96.44 76 ALA A CA 1
ATOM 572 C C . ALA A 1 76 ? 5.546 -5.372 1.815 1.00 96.44 76 ALA A C 1
ATOM 574 O O . ALA A 1 76 ? 4.984 -6.279 2.433 1.00 96.44 76 ALA A O 1
ATOM 575 N N . GLN A 1 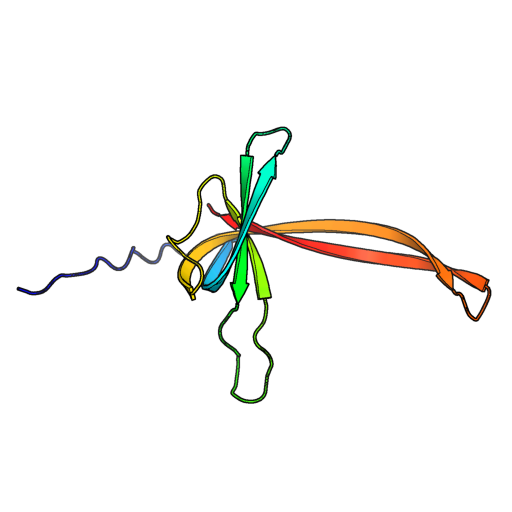77 ? 6.306 -4.465 2.410 1.00 97.06 77 GLN A N 1
ATOM 576 C CA . GLN A 1 77 ? 6.360 -4.262 3.844 1.00 97.06 77 GLN A CA 1
ATOM 577 C C . GLN A 1 77 ? 5.190 -3.365 4.255 1.00 97.06 77 GLN A C 1
ATOM 579 O O . GLN A 1 77 ? 5.055 -2.242 3.765 1.00 97.06 77 GLN A O 1
ATOM 584 N N . LEU A 1 78 ? 4.350 -3.860 5.164 1.00 96.38 78 LEU A N 1
ATOM 585 C CA . LEU A 1 78 ? 3.352 -3.048 5.838 1.00 96.38 78 LEU A CA 1
ATOM 586 C C . LEU A 1 78 ? 4.055 -2.153 6.856 1.00 96.38 78 LEU A C 1
ATOM 588 O O . LEU A 1 78 ? 4.787 -2.625 7.731 1.00 96.38 78 LEU A O 1
ATOM 592 N N . GLY A 1 79 ? 3.794 -0.862 6.735 1.00 94.31 79 GLY A N 1
ATOM 593 C CA . GLY A 1 79 ? 4.183 0.155 7.688 1.00 94.31 79 GLY A CA 1
ATOM 594 C C . GLY A 1 79 ? 3.031 1.109 7.959 1.00 94.31 79 GLY A C 1
ATOM 595 O O . GLY A 1 79 ? 1.886 0.913 7.542 1.00 94.31 79 GLY A O 1
ATOM 596 N N . GLY A 1 80 ? 3.350 2.171 8.676 1.00 90.56 80 GLY A N 1
ATOM 597 C CA . GLY A 1 80 ? 2.421 3.246 8.942 1.00 90.56 80 GLY A CA 1
ATOM 598 C C . GLY A 1 80 ? 2.911 4.119 10.075 1.00 90.56 80 GLY A C 1
ATOM 599 O O . GLY A 1 80 ? 3.857 3.780 10.786 1.00 90.56 80 GLY A O 1
ATOM 600 N N . TYR A 1 81 ? 2.268 5.263 10.233 1.00 90.75 81 TYR A N 1
ATOM 601 C CA . TYR A 1 81 ? 2.533 6.156 11.346 1.00 90.75 81 TYR A CA 1
ATOM 602 C C . TYR A 1 81 ? 1.222 6.729 11.866 1.00 90.75 81 TYR A C 1
ATOM 604 O O . TYR A 1 81 ? 0.334 7.131 11.106 1.00 90.75 81 TYR A O 1
ATOM 612 N N . GLY A 1 82 ? 1.109 6.728 13.191 1.00 92.12 82 GLY A N 1
ATOM 613 C CA . GLY A 1 82 ? 0.030 7.384 13.906 1.00 92.12 82 GLY A CA 1
ATOM 614 C C . GLY A 1 82 ? 0.324 8.870 14.055 1.00 92.12 82 GLY A C 1
ATOM 615 O O . GLY A 1 82 ? 1.458 9.277 14.311 1.00 92.12 82 GLY A O 1
ATOM 616 N N . ARG A 1 83 ? -0.709 9.691 13.924 1.00 93.62 83 ARG A N 1
ATOM 617 C CA . ARG A 1 83 ? -0.686 11.108 14.264 1.00 93.62 83 ARG A CA 1
ATOM 618 C C . ARG A 1 83 ? -1.911 11.413 15.108 1.00 93.62 83 ARG A C 1
ATOM 620 O O . ARG A 1 83 ? -3.029 11.141 14.686 1.00 93.62 83 ARG A O 1
ATOM 627 N N . SER A 1 84 ? -1.696 12.027 16.267 1.00 93.56 84 SER A N 1
ATOM 628 C CA . SER A 1 84 ? -2.788 12.654 17.013 1.00 93.56 84 SER A CA 1
ATOM 629 C C . SER A 1 84 ? -2.891 14.133 16.650 1.00 93.56 84 SER A C 1
ATOM 631 O O . SER A 1 84 ? -1.885 14.782 16.348 1.00 93.56 84 SER A O 1
ATOM 633 N N . PHE A 1 85 ? -4.110 14.654 16.622 1.00 92.00 85 PHE A N 1
ATOM 634 C CA . PHE A 1 85 ? -4.387 16.055 16.329 1.00 92.00 85 PHE A CA 1
ATOM 635 C C . PHE A 1 85 ? -5.553 16.535 17.186 1.00 92.00 85 PHE A C 1
ATOM 637 O O . PHE A 1 85 ? -6.479 15.781 17.461 1.00 92.00 85 PHE A O 1
ATOM 644 N N . ASN A 1 86 ? -5.505 17.791 17.616 1.00 93.38 86 ASN A N 1
ATOM 645 C CA . ASN A 1 86 ? -6.627 18.403 18.315 1.00 93.38 86 ASN A CA 1
ATOM 646 C C . ASN A 1 86 ? -7.523 19.093 17.289 1.00 93.38 86 ASN A C 1
ATOM 648 O O . ASN A 1 86 ? -7.019 19.747 16.373 1.00 93.38 86 ASN A O 1
ATOM 652 N N . PHE A 1 87 ? -8.832 18.962 17.450 1.00 91.81 87 PHE A N 1
ATOM 653 C CA . PHE A 1 87 ? -9.812 19.682 16.649 1.00 91.81 87 PHE A CA 1
ATOM 654 C C . PHE A 1 87 ? -10.936 20.189 17.549 1.00 91.81 87 PHE A C 1
ATOM 656 O O . PHE A 1 87 ? -11.190 19.635 18.615 1.00 91.81 87 PHE A O 1
ATOM 663 N N . THR A 1 88 ? -11.572 21.277 17.136 1.00 93.50 88 THR A N 1
ATOM 664 C CA . THR A 1 88 ? -12.734 21.819 17.840 1.00 93.50 88 THR A CA 1
ATOM 665 C C . THR A 1 88 ? -13.985 21.316 17.145 1.00 93.50 88 THR A C 1
ATOM 667 O O . THR A 1 88 ? -14.098 21.446 15.921 1.00 93.50 88 THR A O 1
ATOM 670 N N . ASP A 1 89 ? -14.904 20.751 17.918 1.00 88.88 89 ASP A N 1
ATOM 671 C CA . ASP A 1 89 ? -16.232 20.414 17.433 1.00 88.88 89 ASP A CA 1
ATOM 672 C C . ASP A 1 89 ? -16.961 21.702 17.017 1.00 88.88 89 ASP A C 1
ATOM 674 O O . ASP A 1 89 ? -16.996 22.686 17.760 1.00 88.88 89 ASP A O 1
ATOM 678 N N . LYS A 1 90 ? -17.487 21.728 15.790 1.00 89.75 90 LYS A N 1
ATOM 679 C CA . LYS A 1 90 ? -18.113 22.931 15.225 1.00 89.75 90 LYS A CA 1
ATOM 680 C C . LYS A 1 90 ? -19.514 23.190 15.777 1.00 89.75 90 LYS A C 1
ATOM 682 O O . LYS A 1 90 ? -19.969 24.326 15.683 1.00 89.75 90 LYS A O 1
ATOM 687 N N . GLU A 1 91 ? -20.183 22.171 16.305 1.00 90.00 91 GLU A N 1
ATOM 688 C CA . GLU A 1 91 ? -21.533 22.263 16.861 1.00 90.00 91 GLU A CA 1
ATOM 689 C C . GLU A 1 91 ? -21.490 22.573 18.360 1.00 90.00 91 GLU A C 1
ATOM 691 O O . GLU A 1 91 ? -22.256 23.414 18.828 1.00 90.00 91 GLU A O 1
ATOM 696 N N . THR A 1 92 ? -20.570 21.955 19.110 1.00 91.81 92 THR A N 1
ATOM 697 C CA . THR A 1 92 ? -20.514 22.092 20.580 1.00 91.81 92 THR A CA 1
ATOM 698 C C . THR A 1 92 ? -19.433 23.052 21.082 1.00 91.81 92 THR A C 1
ATOM 700 O O . THR A 1 92 ? -19.511 23.533 22.212 1.00 91.81 92 THR A O 1
ATOM 703 N N . GLY A 1 93 ? -18.414 23.354 20.271 1.00 90.50 93 GLY A N 1
ATOM 704 C CA . GLY A 1 93 ? -17.261 24.164 20.679 1.00 90.50 93 GLY A CA 1
ATOM 705 C C . GLY A 1 93 ? -16.253 23.428 21.573 1.00 90.50 93 GLY A C 1
ATOM 706 O O . GLY A 1 93 ? -15.260 24.026 22.002 1.00 90.50 93 GLY A O 1
ATOM 707 N N . GLU A 1 94 ? -16.465 22.139 21.846 1.00 92.38 94 GLU A N 1
ATOM 708 C CA . GLU A 1 94 ? -15.561 21.327 22.659 1.00 92.38 94 GLU A CA 1
ATOM 709 C C . GLU A 1 94 ? -14.243 21.037 21.928 1.00 92.38 94 GLU A C 1
ATOM 711 O O . GLU A 1 94 ? -14.198 20.819 20.715 1.00 92.38 94 GLU A O 1
ATOM 716 N N . ARG A 1 95 ? -13.132 21.021 22.676 1.00 88.69 95 ARG A N 1
ATOM 717 C CA . ARG A 1 95 ? -11.818 20.627 22.147 1.00 88.69 95 ARG A CA 1
ATOM 718 C C . ARG A 1 95 ? -11.651 19.118 22.265 1.00 88.69 95 ARG A C 1
ATOM 720 O O . ARG A 1 95 ? -11.484 18.601 23.366 1.00 88.69 95 ARG A O 1
ATOM 727 N N . LEU A 1 96 ? -11.625 18.439 21.127 1.00 92.81 96 LEU A N 1
ATOM 728 C CA . LEU A 1 96 ? -11.463 16.996 21.022 1.00 92.81 96 LEU A CA 1
ATOM 729 C C . LEU A 1 96 ? -10.068 16.625 20.514 1.00 92.81 96 LEU A C 1
ATOM 731 O O . LEU A 1 96 ? -9.374 17.413 19.863 1.00 92.81 96 LEU A O 1
ATOM 735 N N . ARG A 1 97 ? -9.663 15.386 20.805 1.00 92.88 97 ARG A N 1
ATOM 736 C CA . ARG A 1 97 ? -8.426 14.780 20.309 1.00 92.88 97 ARG A CA 1
ATOM 737 C C . ARG A 1 97 ? -8.774 13.673 19.320 1.00 92.88 97 ARG A C 1
ATOM 739 O O . ARG A 1 97 ? -9.418 12.698 19.685 1.00 92.88 97 ARG A O 1
ATOM 746 N N . GLY A 1 98 ? -8.336 13.832 18.078 1.00 92.12 98 GLY A N 1
ATOM 747 C CA . GLY A 1 98 ? -8.421 12.825 17.029 1.00 92.12 98 GLY A CA 1
ATOM 748 C C . GLY A 1 98 ? -7.131 12.019 16.910 1.00 92.12 98 GLY A C 1
ATOM 749 O O . GLY A 1 98 ? -6.032 12.526 17.158 1.00 92.12 98 GLY A O 1
ATOM 750 N N . GLU A 1 99 ? -7.271 10.769 16.482 1.00 93.75 99 GLU A N 1
ATOM 751 C CA . GLU A 1 99 ? -6.165 9.896 16.100 1.00 93.75 99 GLU A CA 1
ATOM 752 C C . GLU A 1 99 ? -6.333 9.476 14.641 1.00 93.75 99 GLU A C 1
ATOM 754 O O . GLU A 1 99 ? -7.412 9.082 14.206 1.00 93.75 99 GLU A O 1
ATOM 759 N N . GLN A 1 100 ? -5.256 9.578 13.870 1.00 92.88 100 GLN A N 1
ATOM 760 C CA . GLN A 1 100 ? -5.199 9.129 12.488 1.00 92.88 100 GLN A CA 1
ATOM 761 C C . GLN A 1 100 ? -4.031 8.170 12.333 1.00 92.88 100 GLN A C 1
ATOM 763 O O . GLN A 1 100 ? -2.895 8.505 12.668 1.00 92.88 100 GLN A O 1
ATOM 768 N N . ILE A 1 101 ? -4.293 7.000 11.761 1.00 93.19 101 ILE A N 1
ATOM 769 C CA . ILE A 1 101 ? -3.251 6.055 11.369 1.00 93.19 101 ILE A CA 1
ATOM 770 C C . ILE A 1 101 ? -3.167 6.079 9.850 1.00 93.19 101 ILE A C 1
ATOM 772 O O . ILE A 1 101 ? -4.124 5.743 9.157 1.00 93.19 101 ILE A O 1
ATOM 776 N N . THR A 1 102 ? -2.019 6.504 9.326 1.00 91.31 102 THR A N 1
ATOM 777 C CA . THR A 1 102 ? -1.733 6.384 7.894 1.00 91.31 102 THR A CA 1
ATOM 778 C C . THR A 1 102 ? -0.976 5.088 7.676 1.00 91.31 102 THR A C 1
ATOM 780 O O . THR A 1 102 ? 0.136 4.946 8.180 1.00 91.31 102 THR A O 1
ATOM 783 N N . MET A 1 103 ? -1.570 4.148 6.944 1.00 93.38 103 MET A N 1
ATOM 784 C CA . MET A 1 103 ? -0.906 2.904 6.554 1.00 93.38 103 MET A CA 1
ATOM 785 C C . MET A 1 103 ? -0.079 3.119 5.290 1.00 93.38 103 MET A C 1
ATOM 787 O O . MET A 1 103 ? -0.464 3.888 4.408 1.00 93.38 103 MET A O 1
ATOM 791 N N . THR A 1 104 ? 1.051 2.428 5.195 1.00 93.62 104 THR A N 1
ATOM 792 C CA . THR A 1 104 ? 1.928 2.484 4.025 1.00 93.62 104 THR A CA 1
ATOM 793 C C . THR A 1 104 ? 2.307 1.084 3.577 1.00 93.62 104 THR A C 1
ATOM 795 O O . THR A 1 104 ? 2.536 0.205 4.405 1.00 93.62 104 THR A O 1
ATOM 798 N N . LEU A 1 105 ? 2.381 0.881 2.264 1.00 97.31 105 LEU A N 1
ATOM 799 C CA . LEU A 1 105 ? 2.852 -0.359 1.659 1.00 97.31 105 LEU A CA 1
ATOM 800 C C . LEU A 1 105 ? 4.090 -0.042 0.833 1.00 97.31 105 LEU A C 1
ATOM 802 O O . LEU A 1 105 ? 3.986 0.651 -0.176 1.00 97.31 105 LEU A O 1
ATOM 806 N N . ASP A 1 106 ? 5.247 -0.525 1.265 1.00 96.25 106 ASP A N 1
ATOM 807 C CA . ASP A 1 106 ? 6.522 -0.291 0.587 1.00 96.25 106 ASP A CA 1
ATOM 808 C C . ASP A 1 106 ? 6.977 -1.569 -0.109 1.00 96.25 106 ASP A C 1
ATOM 810 O O . ASP A 1 106 ? 7.118 -2.604 0.539 1.00 96.25 106 ASP A O 1
ATOM 814 N N . VAL A 1 107 ? 7.171 -1.516 -1.426 1.00 96.31 107 VAL A N 1
ATOM 815 C CA . VAL A 1 107 ? 7.677 -2.651 -2.211 1.00 96.31 107 VAL A CA 1
ATOM 816 C C . VAL A 1 107 ? 9.042 -3.069 -1.676 1.00 96.31 107 VAL A C 1
ATOM 818 O O . VAL A 1 107 ? 9.873 -2.215 -1.357 1.00 96.31 107 VAL A O 1
ATOM 821 N N . ILE A 1 108 ? 9.247 -4.383 -1.585 1.00 92.50 108 ILE A N 1
ATOM 822 C CA . ILE A 1 108 ? 10.504 -5.007 -1.161 1.00 92.50 108 ILE A CA 1
ATOM 823 C C . ILE A 1 108 ? 11.123 -5.850 -2.264 1.00 92.50 108 ILE A C 1
ATOM 825 O O . ILE A 1 108 ? 10.352 -6.375 -3.101 1.00 92.50 108 ILE A O 1
#

Radius of gyration: 18.43 Å; chains: 1; bounding box: 38×49×50 Å